Protein AF-A0A843LAP6-F1 (afdb_monomer_lite)

Sequence (123 aa):
MEVREALDDKEHCHTDDGEEICCPVCGATWLEEREGEFSSGSCQHLRFTLHSEGCDEFDFFGDWDPAGFQRMVKEAIENDEDADFIDILEGLEHPDVGGAILYVWRDDPLYQPWMLWGYNEVD

Radius of gyration: 14.58 Å; chains: 1; bounding box: 37×28×39 Å

Structure (mmCIF, N/CA/C/O backbone):
data_AF-A0A843LAP6-F1
#
_entry.id   AF-A0A843LAP6-F1
#
loop_
_atom_site.group_PDB
_atom_site.id
_atom_site.type_symbol
_atom_site.label_atom_id
_atom_site.label_alt_id
_atom_site.label_comp_id
_atom_site.label_asym_id
_atom_site.label_entity_id
_atom_site.label_seq_id
_atom_site.pdbx_PDB_ins_code
_atom_site.Cartn_x
_atom_site.Cartn_y
_atom_site.Cartn_z
_atom_site.occupancy
_atom_site.B_iso_or_equiv
_atom_site.auth_seq_id
_atom_site.auth_comp_id
_atom_site.auth_asym_id
_atom_site.auth_atom_id
_atom_site.pdbx_PDB_model_num
ATOM 1 N N . MET A 1 1 ? -3.909 -5.433 9.715 1.00 87.56 1 MET A N 1
ATOM 2 C CA . MET A 1 1 ? -3.710 -5.824 8.300 1.00 87.56 1 MET A CA 1
ATOM 3 C C . MET A 1 1 ? -2.277 -6.295 8.165 1.00 87.56 1 MET A C 1
ATOM 5 O O . MET A 1 1 ? -1.471 -5.923 9.003 1.00 87.56 1 MET A O 1
ATOM 9 N N . GLU A 1 2 ? -1.934 -7.113 7.175 1.00 86.00 2 GLU A N 1
ATOM 10 C CA . GLU A 1 2 ? -0.524 -7.484 6.968 1.00 86.00 2 GLU A CA 1
ATOM 11 C C . GLU A 1 2 ? 0.179 -6.401 6.141 1.00 86.00 2 GLU A C 1
ATOM 13 O O . GLU A 1 2 ? -0.218 -6.161 5.000 1.00 86.00 2 GLU A O 1
ATOM 18 N N . VAL A 1 3 ? 1.208 -5.754 6.697 1.00 87.19 3 VAL A N 1
ATOM 19 C CA . VAL A 1 3 ? 2.150 -4.936 5.921 1.00 87.19 3 VAL A CA 1
ATOM 20 C C . VAL A 1 3 ? 3.407 -5.767 5.710 1.00 87.19 3 VAL A C 1
ATOM 22 O O . VAL A 1 3 ? 3.948 -6.344 6.646 1.00 87.19 3 VAL A O 1
ATOM 25 N N . ARG A 1 4 ? 3.869 -5.881 4.468 1.00 85.50 4 ARG A N 1
ATOM 26 C CA . ARG A 1 4 ? 5.092 -6.630 4.160 1.00 85.50 4 ARG A CA 1
ATOM 27 C C . ARG A 1 4 ? 5.877 -5.958 3.055 1.00 85.50 4 ARG A C 1
ATOM 29 O O . ARG A 1 4 ? 5.286 -5.376 2.149 1.00 85.50 4 ARG A O 1
ATOM 36 N N . GLU A 1 5 ? 7.198 -6.081 3.105 1.00 83.88 5 GLU A N 1
ATOM 37 C CA . GLU A 1 5 ? 8.042 -5.671 1.986 1.00 83.88 5 GLU A CA 1
ATOM 38 C C . GLU A 1 5 ? 7.685 -6.470 0.722 1.00 83.88 5 GLU A C 1
ATOM 40 O O . GLU A 1 5 ? 7.319 -7.653 0.787 1.00 83.88 5 GLU A O 1
ATOM 45 N N . ALA A 1 6 ? 7.764 -5.803 -0.429 1.00 76.06 6 ALA A N 1
ATOM 46 C CA . ALA A 1 6 ? 7.667 -6.446 -1.729 1.00 76.06 6 ALA A CA 1
ATOM 47 C C . ALA A 1 6 ? 8.731 -7.553 -1.827 1.00 76.06 6 ALA A C 1
ATOM 49 O O . ALA A 1 6 ? 9.896 -7.349 -1.487 1.00 76.06 6 ALA A O 1
ATOM 50 N N . LEU A 1 7 ? 8.320 -8.759 -2.226 1.00 66.75 7 LEU A N 1
ATOM 51 C CA . LEU A 1 7 ? 9.226 -9.897 -2.319 1.00 66.75 7 LEU A CA 1
ATOM 52 C C . LEU A 1 7 ? 9.869 -9.935 -3.707 1.00 66.75 7 LEU A C 1
ATOM 54 O O . LEU A 1 7 ? 9.158 -9.935 -4.721 1.00 66.75 7 LEU A O 1
ATOM 58 N N . ASP A 1 8 ? 11.202 -10.044 -3.730 1.00 63.34 8 ASP A N 1
ATOM 59 C CA . ASP A 1 8 ? 12.041 -10.119 -4.939 1.00 63.34 8 ASP A CA 1
ATOM 60 C C . ASP A 1 8 ? 11.578 -11.201 -5.950 1.00 63.34 8 ASP A C 1
ATOM 62 O O . ASP A 1 8 ? 11.903 -11.134 -7.131 1.00 63.34 8 ASP A O 1
ATOM 66 N N . ASP A 1 9 ? 10.848 -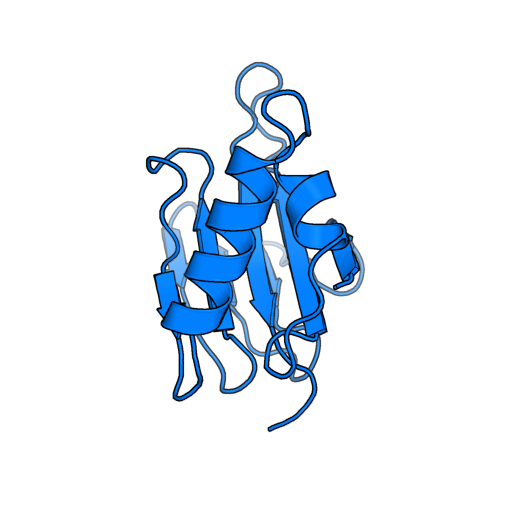12.232 -5.503 1.00 55.97 9 ASP A N 1
ATOM 67 C CA . ASP A 1 9 ? 10.439 -13.399 -6.296 1.00 55.97 9 ASP A CA 1
ATOM 68 C C . ASP A 1 9 ? 8.945 -13.443 -6.679 1.00 55.97 9 ASP A C 1
ATOM 70 O O . ASP A 1 9 ? 8.540 -14.332 -7.438 1.00 55.97 9 ASP A O 1
ATOM 74 N N . LYS A 1 10 ? 8.115 -12.517 -6.177 1.00 52.88 10 LYS A N 1
ATOM 75 C CA . LYS A 1 10 ? 6.656 -12.505 -6.424 1.00 52.88 10 LYS A CA 1
ATOM 76 C C . LYS A 1 10 ? 6.094 -11.158 -6.841 1.00 52.88 10 LYS A C 1
ATOM 78 O O . LYS A 1 10 ? 5.180 -11.129 -7.663 1.00 52.88 10 LYS A O 1
ATOM 83 N N . GLU A 1 11 ? 6.597 -10.072 -6.268 1.00 57.84 11 GLU A N 1
ATOM 84 C CA . GLU A 1 11 ? 6.083 -8.726 -6.527 1.00 57.84 11 GLU A CA 1
ATOM 85 C C . GLU A 1 11 ? 7.096 -7.828 -7.225 1.00 57.84 11 GLU A C 1
ATOM 87 O O . GLU A 1 11 ? 6.655 -6.900 -7.892 1.00 57.84 11 GLU A O 1
ATOM 92 N N . HIS A 1 12 ? 8.391 -8.165 -7.165 1.00 56.59 12 HIS A N 1
ATOM 93 C CA . HIS A 1 12 ? 9.403 -7.662 -8.090 1.00 56.59 12 HIS A CA 1
ATOM 94 C C . HIS A 1 12 ? 9.506 -8.620 -9.276 1.00 56.59 12 HIS A C 1
ATOM 96 O O . HIS A 1 12 ? 10.151 -9.667 -9.217 1.00 56.59 12 HIS A O 1
ATOM 102 N N . CYS A 1 13 ? 8.892 -8.274 -10.399 1.00 51.28 13 CYS A N 1
ATOM 103 C CA . CYS A 1 13 ? 9.358 -8.841 -11.656 1.00 51.28 13 CYS A CA 1
ATOM 104 C C . CYS A 1 13 ? 10.537 -7.977 -12.096 1.00 51.28 13 CYS A C 1
ATOM 106 O O . CYS A 1 13 ? 10.342 -6.958 -12.749 1.00 51.28 13 CYS A O 1
ATOM 108 N N . HIS A 1 14 ? 11.762 -8.347 -11.707 1.00 50.41 14 HIS A N 1
ATOM 109 C CA . HIS A 1 14 ? 12.945 -7.790 -12.361 1.00 50.41 14 HIS A CA 1
ATOM 110 C C . HIS A 1 14 ? 12.852 -8.153 -13.843 1.00 50.41 14 HIS A C 1
ATOM 112 O O . HIS A 1 14 ? 13.075 -9.304 -14.231 1.00 50.41 14 HIS A O 1
ATOM 118 N N . THR A 1 15 ? 12.466 -7.189 -14.668 1.00 52.03 15 THR A N 1
ATOM 119 C CA . THR A 1 15 ? 12.685 -7.300 -16.105 1.00 52.03 15 THR A CA 1
ATOM 120 C C . THR A 1 15 ? 14.125 -6.875 -16.371 1.00 52.03 15 THR A C 1
ATOM 122 O O . THR A 1 15 ? 14.699 -6.105 -15.602 1.00 52.03 15 THR A O 1
ATOM 125 N N . ASP A 1 16 ? 14.739 -7.370 -17.447 1.00 48.22 16 ASP A N 1
ATOM 126 C CA . ASP A 1 16 ? 16.104 -6.971 -17.826 1.00 48.22 16 ASP A CA 1
ATOM 127 C C . ASP A 1 16 ? 16.237 -5.439 -18.064 1.00 48.22 16 ASP A C 1
ATOM 129 O O . ASP A 1 16 ? 17.354 -4.933 -18.163 1.00 48.22 16 ASP A O 1
ATOM 133 N N . ASP A 1 17 ? 15.110 -4.709 -18.101 1.00 52.31 17 ASP A N 1
ATOM 134 C CA . ASP A 1 17 ? 14.980 -3.302 -18.490 1.00 52.31 17 ASP A CA 1
ATOM 135 C C . ASP A 1 17 ? 14.346 -2.392 -17.404 1.00 52.31 17 ASP A C 1
ATOM 137 O O . ASP A 1 17 ? 14.136 -1.201 -17.665 1.00 52.31 17 ASP A O 1
ATOM 141 N N . GLY A 1 18 ? 14.011 -2.907 -16.206 1.00 61.31 18 GLY A N 1
ATOM 142 C CA . GLY A 1 18 ? 13.228 -2.132 -15.233 1.00 61.31 18 GLY A CA 1
ATOM 143 C C . GLY A 1 18 ? 12.692 -2.861 -13.993 1.00 61.31 18 GLY A C 1
ATOM 144 O O . GLY A 1 18 ? 12.727 -4.094 -13.918 1.00 61.31 18 GLY A O 1
ATOM 145 N N . GLU A 1 19 ? 12.153 -2.092 -13.040 1.00 72.31 19 GLU A N 1
ATOM 146 C CA . GLU A 1 19 ? 11.489 -2.592 -11.826 1.00 72.31 19 GLU A CA 1
ATOM 147 C C . GLU A 1 19 ? 9.963 -2.458 -11.921 1.00 72.31 19 GLU A C 1
ATOM 149 O O . GLU A 1 19 ? 9.432 -1.427 -12.329 1.00 72.31 19 GLU A O 1
ATOM 154 N N . GLU A 1 20 ? 9.242 -3.510 -11.538 1.00 78.06 20 GLU A N 1
ATOM 155 C CA . GLU A 1 20 ? 7.779 -3.558 -11.570 1.00 78.06 20 GLU A CA 1
ATOM 156 C C . GLU A 1 20 ? 7.238 -3.951 -10.192 1.00 78.06 20 GLU A C 1
ATOM 158 O O . GLU A 1 20 ? 7.766 -4.875 -9.576 1.00 78.06 20 GLU A O 1
ATOM 163 N N . ILE A 1 21 ? 6.166 -3.288 -9.744 1.00 83.44 21 ILE A N 1
ATOM 164 C CA . ILE A 1 21 ? 5.352 -3.687 -8.588 1.00 83.44 21 ILE A CA 1
ATOM 165 C C . ILE A 1 21 ? 4.004 -4.173 -9.086 1.00 83.44 21 ILE A C 1
ATOM 167 O O . ILE A 1 21 ? 3.268 -3.443 -9.756 1.00 83.44 21 ILE A O 1
ATOM 171 N N . CYS A 1 22 ? 3.665 -5.407 -8.727 1.00 86.31 22 CYS A N 1
ATOM 172 C CA . CYS A 1 22 ? 2.456 -6.081 -9.181 1.00 86.31 22 CYS A CA 1
ATOM 173 C C . CYS A 1 22 ? 1.460 -6.322 -8.045 1.00 86.31 22 CYS A C 1
ATOM 175 O O . CYS A 1 22 ? 1.821 -6.577 -6.898 1.00 86.31 22 CYS A O 1
ATOM 177 N N . CYS A 1 23 ? 0.176 -6.328 -8.399 1.00 89.19 23 CYS A N 1
ATOM 178 C CA . CYS A 1 23 ? -0.892 -6.767 -7.518 1.00 89.19 23 CYS A CA 1
ATOM 179 C C . CYS A 1 23 ? -0.662 -8.224 -7.081 1.00 89.19 23 CYS A C 1
ATOM 181 O O . CYS A 1 23 ? -0.620 -9.103 -7.947 1.00 89.19 23 CYS A O 1
ATOM 183 N N . PRO A 1 24 ? -0.644 -8.531 -5.772 1.00 86.44 24 PRO A N 1
ATOM 184 C CA . PRO A 1 24 ? -0.420 -9.894 -5.291 1.00 86.44 24 PRO A CA 1
ATOM 185 C C . PRO A 1 24 ? -1.617 -10.822 -5.563 1.00 86.44 24 PRO A C 1
ATOM 187 O O . PRO A 1 24 ? -1.482 -12.041 -5.501 1.00 86.44 24 PRO A O 1
ATOM 190 N N . VAL A 1 25 ? -2.789 -10.257 -5.878 1.00 89.38 25 VAL A N 1
ATOM 191 C CA . VAL A 1 25 ? -4.034 -11.006 -6.106 1.00 89.38 25 VAL A CA 1
ATOM 192 C C . VAL A 1 25 ? -4.191 -11.404 -7.574 1.00 89.38 25 VAL A C 1
ATOM 194 O O . VAL A 1 25 ? -4.451 -12.567 -7.877 1.00 89.38 25 VAL A O 1
ATOM 197 N N . CYS A 1 26 ? -4.035 -10.455 -8.506 1.00 89.88 26 CYS A N 1
ATOM 198 C CA . CYS A 1 26 ? -4.268 -10.700 -9.936 1.00 89.88 26 CYS A CA 1
ATOM 199 C C . CYS A 1 26 ? -3.046 -10.533 -10.843 1.00 89.88 26 CYS A C 1
ATOM 201 O O . CYS A 1 26 ? -3.165 -10.775 -12.043 1.00 89.88 26 CYS A O 1
ATOM 203 N N . GLY A 1 27 ? -1.899 -10.108 -10.308 1.00 88.12 27 GLY A N 1
ATOM 204 C CA . GLY A 1 27 ? -0.673 -9.893 -11.079 1.00 88.12 27 GLY A CA 1
ATOM 205 C C . GLY A 1 27 ? -0.696 -8.669 -11.998 1.00 88.12 27 GLY A C 1
ATOM 206 O O . GLY A 1 27 ? 0.190 -8.530 -12.831 1.00 88.12 27 GLY A O 1
ATOM 207 N N . ALA A 1 28 ? -1.701 -7.793 -11.895 1.00 88.94 28 ALA A N 1
ATOM 208 C CA . ALA A 1 28 ? -1.718 -6.540 -12.646 1.00 88.94 28 ALA A CA 1
ATOM 209 C C . ALA A 1 28 ? -0.628 -5.586 -12.138 1.00 88.94 28 ALA A C 1
ATOM 211 O O . ALA A 1 28 ? -0.525 -5.370 -10.932 1.00 88.94 28 ALA A O 1
ATOM 212 N N . THR A 1 29 ? 0.132 -4.985 -13.049 1.00 87.88 29 THR A N 1
ATOM 213 C CA . THR A 1 29 ? 1.177 -4.007 -12.726 1.00 87.88 29 THR A CA 1
ATOM 214 C C . THR A 1 29 ? 0.571 -2.723 -12.151 1.00 87.88 29 THR A C 1
ATOM 216 O O . THR A 1 29 ? -0.361 -2.149 -12.722 1.00 87.88 29 THR A O 1
ATOM 219 N N . TRP A 1 30 ? 1.083 -2.281 -11.004 1.00 89.25 30 TRP A N 1
ATOM 220 C CA . TRP A 1 30 ? 0.721 -1.031 -10.327 1.00 89.25 30 TRP A CA 1
ATOM 221 C C . TRP A 1 30 ? 1.767 0.059 -10.520 1.00 89.25 30 TRP A C 1
ATOM 223 O O . TRP A 1 30 ? 1.398 1.220 -10.684 1.00 89.25 30 TRP A O 1
ATOM 233 N N . LEU A 1 31 ? 3.043 -0.313 -10.537 1.00 85.44 31 LEU A N 1
ATOM 234 C CA . LEU A 1 31 ? 4.154 0.575 -10.855 1.00 85.44 31 LEU A CA 1
ATOM 235 C C . LEU A 1 31 ? 5.099 -0.152 -11.802 1.00 85.44 31 LEU A C 1
ATOM 237 O O . LEU A 1 31 ? 5.360 -1.338 -11.624 1.00 85.44 31 LEU A O 1
ATOM 241 N N . GLU A 1 32 ? 5.602 0.564 -12.789 1.00 83.88 32 GLU A N 1
ATOM 242 C CA . GLU A 1 32 ? 6.620 0.096 -13.717 1.00 83.88 32 GLU A CA 1
ATOM 243 C C . GLU A 1 32 ? 7.608 1.236 -13.942 1.00 83.88 32 GLU A C 1
ATOM 245 O O . GLU A 1 32 ? 7.218 2.333 -14.343 1.00 83.88 32 GLU A O 1
ATOM 250 N N . GLU A 1 33 ? 8.882 0.981 -13.681 1.00 77.31 33 GLU A N 1
ATOM 251 C CA . GLU A 1 33 ? 9.986 1.840 -14.082 1.00 77.31 33 GLU A CA 1
ATOM 252 C C . GLU A 1 33 ? 10.713 1.174 -15.245 1.00 77.31 33 GLU A C 1
ATOM 254 O O . GLU A 1 33 ? 11.243 0.078 -15.088 1.00 77.31 33 GLU A O 1
ATOM 259 N N . ARG A 1 34 ? 10.774 1.831 -16.407 1.00 77.06 34 ARG A N 1
ATOM 260 C CA . ARG A 1 34 ? 11.574 1.375 -17.553 1.00 77.06 34 ARG A CA 1
ATOM 261 C C . ARG A 1 34 ? 12.416 2.510 -18.093 1.00 77.06 34 ARG A C 1
ATOM 263 O O . ARG A 1 34 ? 11.894 3.571 -18.413 1.00 77.06 34 ARG A O 1
ATOM 270 N N . GLU A 1 35 ? 13.723 2.280 -18.203 1.00 75.88 35 GLU A N 1
ATOM 271 C CA . GLU A 1 35 ? 14.687 3.265 -18.724 1.00 75.88 35 GLU A CA 1
ATOM 272 C C . GLU A 1 35 ? 14.602 4.661 -18.044 1.00 75.88 35 GLU A C 1
ATOM 274 O O . GLU A 1 35 ? 14.929 5.680 -18.656 1.00 75.88 35 GLU A O 1
ATOM 279 N N . GLY A 1 36 ? 14.183 4.721 -16.772 1.00 70.75 36 GLY A N 1
ATOM 280 C CA . GLY A 1 36 ? 13.992 5.962 -16.007 1.00 70.75 36 GLY A CA 1
ATOM 281 C C . GLY A 1 36 ? 12.652 6.678 -16.242 1.00 70.75 36 GLY A C 1
ATOM 282 O O . GLY A 1 36 ? 12.459 7.792 -15.749 1.00 70.75 36 GLY A O 1
ATOM 283 N N . GLU A 1 37 ? 11.725 6.072 -16.989 1.00 76.56 37 GLU A N 1
ATOM 284 C CA . GLU A 1 37 ? 10.330 6.505 -17.091 1.00 76.56 37 GLU A CA 1
ATOM 285 C C . GLU A 1 37 ? 9.443 5.682 -16.148 1.00 76.56 37 GLU A C 1
ATOM 287 O O . GLU A 1 37 ? 9.496 4.453 -16.148 1.00 76.56 37 GLU A O 1
ATOM 292 N N . PHE A 1 38 ? 8.593 6.368 -15.377 1.00 77.12 38 PHE A N 1
ATOM 293 C CA . PHE A 1 38 ? 7.641 5.744 -14.458 1.00 77.12 38 PHE A CA 1
ATOM 294 C C . PHE A 1 38 ? 6.238 5.706 -15.064 1.00 77.12 38 PHE A C 1
ATOM 296 O O . PHE A 1 38 ? 5.705 6.732 -15.501 1.00 77.12 38 PHE A O 1
ATOM 303 N N . SER A 1 39 ? 5.618 4.532 -15.039 1.00 79.56 39 SER A N 1
ATOM 304 C CA . SER A 1 39 ? 4.227 4.305 -15.416 1.00 79.56 39 SER A CA 1
ATOM 305 C C . SER A 1 39 ? 3.462 3.717 -14.226 1.00 79.56 39 SER A C 1
ATOM 307 O O . SER A 1 39 ? 3.996 2.912 -13.461 1.00 79.56 39 SER A O 1
ATOM 309 N N . SER A 1 40 ? 2.219 4.165 -14.024 1.00 82.12 40 SER A N 1
ATOM 310 C CA . SER A 1 40 ? 1.354 3.661 -12.957 1.00 82.12 40 SER A CA 1
ATOM 311 C C . SER A 1 40 ? 0.094 3.011 -13.516 1.00 82.12 40 SER A C 1
ATOM 313 O O . SER A 1 40 ? -0.517 3.474 -14.485 1.00 82.12 40 SER A O 1
ATOM 315 N N . GLY A 1 41 ? -0.287 1.906 -12.886 1.00 85.12 41 GLY A N 1
ATOM 316 C CA . GLY A 1 41 ? -1.468 1.116 -13.197 1.00 85.12 41 GLY A CA 1
ATOM 317 C C . GLY A 1 41 ? -2.366 0.950 -11.977 1.00 85.12 41 GLY A C 1
ATOM 318 O O . GLY A 1 41 ? -2.023 1.307 -10.854 1.00 85.12 41 GLY A O 1
ATOM 319 N N . SER A 1 42 ? -3.556 0.398 -12.192 1.00 89.00 42 SER A N 1
ATOM 320 C CA . SER A 1 42 ? -4.467 0.043 -11.105 1.00 89.00 42 SER A CA 1
ATOM 321 C C . SER A 1 42 ? -5.266 -1.203 -11.464 1.00 89.00 42 SER A C 1
ATOM 323 O O . SER A 1 42 ? -5.386 -1.590 -12.628 1.00 89.00 42 SER A O 1
ATOM 325 N N . CYS A 1 43 ? -5.821 -1.844 -10.443 1.00 91.75 43 CYS A N 1
ATOM 326 C CA . CYS A 1 43 ? -6.747 -2.956 -10.592 1.00 91.75 43 CYS A CA 1
ATOM 327 C C . CYS A 1 43 ? -7.832 -2.855 -9.518 1.00 91.75 43 CYS A C 1
ATOM 329 O O . CYS A 1 43 ? -7.686 -2.096 -8.563 1.00 91.75 43 CYS A O 1
ATOM 331 N N . GLN A 1 44 ? -8.882 -3.663 -9.637 1.00 92.25 44 GLN A N 1
ATOM 332 C CA . GLN A 1 44 ? -9.998 -3.677 -8.686 1.00 92.25 44 GLN A CA 1
ATOM 333 C C . GLN A 1 44 ? -9.603 -4.010 -7.236 1.00 92.25 44 GLN A C 1
ATOM 335 O O . GLN A 1 44 ? -10.358 -3.688 -6.329 1.00 92.25 44 GLN A O 1
ATOM 340 N N . HIS A 1 45 ? -8.431 -4.609 -7.004 1.00 93.56 45 HIS A N 1
ATOM 341 C CA . HIS A 1 45 ? -7.932 -4.945 -5.666 1.00 93.56 45 HIS A CA 1
ATOM 342 C C . HIS A 1 45 ? -7.211 -3.781 -4.979 1.00 93.56 45 HIS A C 1
ATOM 344 O O . HIS A 1 45 ? -7.062 -3.810 -3.762 1.00 93.56 45 HIS A O 1
ATOM 350 N N . LEU A 1 46 ? -6.746 -2.774 -5.732 1.00 94.31 46 LEU A N 1
ATOM 351 C CA . LEU A 1 46 ? -6.031 -1.626 -5.170 1.00 94.31 46 LEU A CA 1
ATOM 352 C C . LEU A 1 46 ? -7.009 -0.764 -4.359 1.00 94.31 46 LEU A C 1
ATOM 354 O O . LEU A 1 46 ? -8.142 -0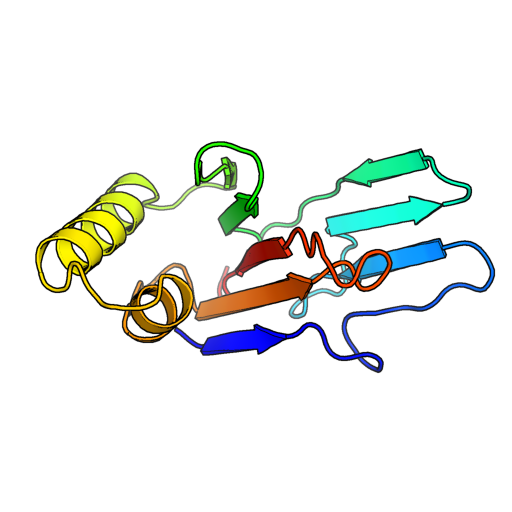.530 -4.788 1.00 94.31 46 LEU A O 1
ATOM 358 N N . ARG A 1 47 ? -6.582 -0.317 -3.178 1.00 94.62 47 ARG A N 1
ATOM 359 C CA . ARG A 1 47 ? -7.397 0.482 -2.250 1.00 94.62 47 ARG A CA 1
ATOM 360 C C . ARG A 1 47 ? -6.769 1.828 -1.969 1.00 94.62 47 ARG A C 1
ATOM 362 O O . ARG A 1 47 ? -7.472 2.834 -2.033 1.00 94.62 47 ARG A O 1
ATOM 369 N N . PHE A 1 48 ? -5.468 1.848 -1.700 1.00 93.69 48 PHE A N 1
ATOM 370 C CA . PHE A 1 48 ? -4.737 3.093 -1.530 1.00 93.69 48 PHE A CA 1
ATOM 371 C C . PHE A 1 48 ? -3.280 2.994 -1.972 1.00 93.69 48 PHE A C 1
ATOM 373 O O . PHE A 1 48 ? -2.716 1.899 -2.002 1.00 93.69 48 PHE A O 1
ATOM 380 N N . THR A 1 49 ? -2.669 4.147 -2.230 1.00 92.19 49 THR A N 1
ATOM 381 C CA . THR A 1 49 ? -1.216 4.324 -2.203 1.00 92.19 49 THR A CA 1
ATOM 382 C C . THR A 1 49 ? -0.826 5.387 -1.190 1.00 92.19 49 THR A C 1
ATOM 384 O O . THR A 1 49 ? -1.603 6.302 -0.928 1.00 92.19 49 THR A O 1
ATOM 387 N N . LEU A 1 50 ? 0.358 5.255 -0.601 1.00 89.31 50 LEU A N 1
ATOM 388 C CA . LEU A 1 50 ? 0.928 6.245 0.309 1.00 89.31 50 LEU A CA 1
ATOM 389 C C . LEU A 1 50 ? 2.415 6.402 0.020 1.00 89.31 50 LEU A C 1
ATOM 391 O O . LEU A 1 50 ? 3.114 5.398 -0.095 1.00 89.31 50 LEU A O 1
ATOM 395 N N . HIS A 1 51 ? 2.886 7.643 -0.067 1.00 84.56 51 HIS A N 1
ATOM 396 C CA . HIS A 1 51 ? 4.267 7.965 -0.408 1.00 84.56 51 HIS A CA 1
ATOM 397 C C . HIS A 1 51 ? 4.964 8.748 0.704 1.00 84.56 51 HIS A C 1
ATOM 399 O O . HIS A 1 51 ? 4.447 9.767 1.163 1.00 84.56 51 HIS A O 1
ATOM 405 N N . SER A 1 52 ? 6.181 8.336 1.058 1.00 78.81 52 SER A N 1
ATOM 406 C CA . SER A 1 52 ? 6.957 8.952 2.140 1.00 78.81 52 SER A CA 1
ATOM 407 C C . SER A 1 52 ? 7.393 10.397 1.869 1.00 78.81 52 SER A C 1
ATOM 409 O O . SER A 1 52 ? 7.699 11.140 2.796 1.00 78.81 52 SER A O 1
ATOM 411 N N . GLU A 1 53 ? 7.488 10.817 0.601 1.00 68.12 53 GLU A N 1
ATOM 412 C CA . GLU A 1 53 ? 7.949 12.175 0.254 1.00 68.12 53 GLU A CA 1
ATOM 413 C C . GLU A 1 53 ? 6.812 13.201 0.150 1.00 68.12 53 GLU A C 1
ATOM 415 O O . GLU A 1 53 ? 7.057 14.407 0.059 1.00 68.12 53 GLU A O 1
ATOM 420 N N . GLY A 1 54 ? 5.562 12.736 0.122 1.00 54.34 54 GLY A N 1
ATOM 421 C CA . GLY A 1 54 ? 4.384 13.557 -0.134 1.00 54.34 54 GLY A CA 1
ATOM 422 C C . GLY A 1 54 ? 3.514 13.702 1.103 1.00 54.34 54 GLY A C 1
ATOM 423 O O . GLY A 1 54 ? 2.431 13.146 1.115 1.00 54.34 54 GLY A O 1
ATOM 424 N N . CYS A 1 55 ? 3.971 14.429 2.131 1.00 54.91 55 CYS A N 1
ATOM 425 C CA . CYS A 1 55 ? 3.182 14.767 3.333 1.00 54.91 55 CYS A CA 1
ATOM 426 C C . CYS A 1 55 ? 2.366 13.607 3.960 1.00 54.91 55 CYS A C 1
ATOM 428 O O . CYS A 1 55 ? 1.340 13.877 4.585 1.00 54.91 55 CYS A O 1
ATOM 430 N N . ASP A 1 56 ? 2.790 12.353 3.782 1.00 65.00 56 ASP A N 1
ATOM 431 C CA . ASP A 1 56 ? 2.032 11.150 4.140 1.00 65.00 56 ASP A CA 1
ATOM 432 C C . ASP A 1 56 ? 0.557 11.195 3.670 1.00 65.00 56 ASP A C 1
ATOM 434 O O . ASP A 1 56 ? -0.376 10.883 4.416 1.00 65.00 56 ASP A O 1
ATOM 438 N N . GLU A 1 57 ? 0.322 11.615 2.421 1.00 78.62 57 GLU A N 1
ATOM 439 C CA . GLU A 1 57 ? -1.019 11.681 1.834 1.00 78.62 57 GLU A CA 1
ATOM 440 C C . GLU A 1 57 ? -1.409 10.361 1.150 1.00 78.62 57 GLU A C 1
ATOM 442 O O . GLU A 1 57 ? -0.681 9.819 0.318 1.00 78.62 57 GLU A O 1
ATOM 447 N N . PHE A 1 58 ? -2.585 9.844 1.514 1.00 88.19 58 PHE A N 1
ATOM 448 C CA . PHE A 1 58 ? -3.178 8.675 0.877 1.00 88.19 58 PHE A CA 1
ATOM 449 C C . PHE A 1 58 ? -3.877 9.061 -0.429 1.00 88.19 58 PHE A C 1
ATOM 451 O O . PHE A 1 58 ? -4.792 9.887 -0.421 1.00 88.19 58 PHE A O 1
ATOM 458 N N . ASP A 1 59 ? -3.556 8.360 -1.512 1.00 90.69 59 ASP A N 1
ATOM 459 C CA . ASP A 1 59 ? -4.396 8.315 -2.708 1.00 90.69 59 ASP A CA 1
ATOM 460 C C . ASP A 1 59 ? -5.323 7.105 -2.619 1.00 90.69 59 ASP A C 1
ATOM 462 O O . ASP A 1 59 ? -4.856 5.985 -2.437 1.00 90.69 59 ASP A O 1
ATOM 466 N N . PHE A 1 60 ? -6.635 7.303 -2.757 1.00 93.44 60 PHE A N 1
ATOM 467 C CA . PHE A 1 60 ? -7.631 6.233 -2.63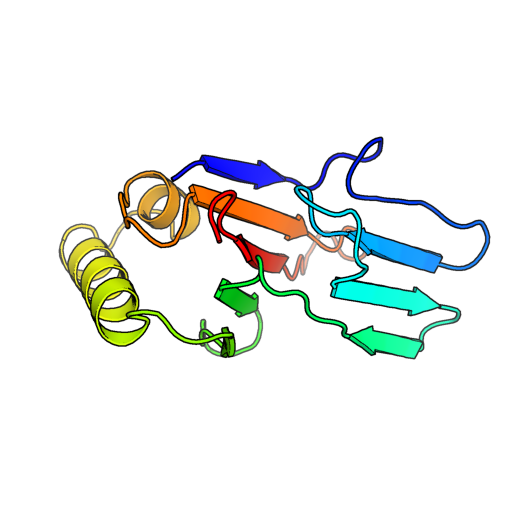4 1.00 93.44 60 PHE A CA 1
ATOM 468 C C . PHE A 1 60 ? -8.196 5.794 -3.991 1.00 93.44 60 PHE A C 1
ATOM 470 O O . PHE A 1 60 ? -8.487 6.620 -4.858 1.00 93.44 60 PHE A O 1
ATOM 477 N N . PHE A 1 61 ? -8.419 4.486 -4.149 1.00 92.62 61 PHE A N 1
ATOM 478 C CA . PHE A 1 61 ? -8.872 3.851 -5.390 1.00 92.62 61 PHE A CA 1
ATOM 479 C C . PHE A 1 61 ? -10.094 2.956 -5.159 1.00 92.62 61 PHE A C 1
ATOM 481 O O . PHE A 1 61 ? -10.190 2.275 -4.140 1.00 92.62 61 PHE A O 1
ATOM 488 N N . GLY A 1 62 ? -10.997 2.909 -6.143 1.00 89.00 62 GLY A N 1
ATOM 489 C CA . GLY A 1 62 ? -12.195 2.063 -6.110 1.00 89.00 62 GLY A CA 1
ATOM 490 C C . GLY A 1 62 ? -13.366 2.657 -5.319 1.00 89.00 62 GLY A C 1
ATOM 491 O O . GLY A 1 62 ? -13.347 3.825 -4.938 1.00 89.00 62 GLY A O 1
ATOM 492 N N . ASP A 1 63 ? -14.404 1.843 -5.114 1.00 89.88 63 ASP A N 1
ATOM 493 C CA . ASP A 1 63 ? -15.615 2.198 -4.361 1.00 89.88 63 ASP A CA 1
ATOM 494 C C . ASP A 1 63 ? -15.657 1.385 -3.057 1.00 89.88 63 ASP A C 1
ATOM 496 O O . ASP A 1 63 ? -15.979 0.199 -3.068 1.00 89.88 63 ASP A O 1
ATOM 500 N N . TRP A 1 64 ? -15.238 2.007 -1.954 1.00 9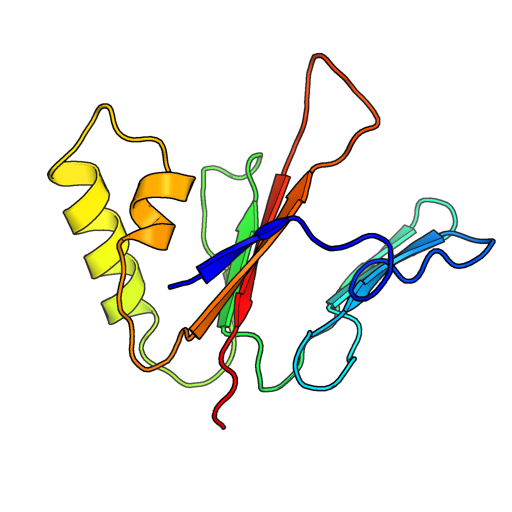2.56 64 TRP A N 1
ATOM 501 C CA . TRP A 1 64 ? -15.194 1.440 -0.598 1.00 92.56 64 TRP A CA 1
ATOM 502 C C . TRP A 1 64 ? -15.275 2.583 0.435 1.00 92.56 64 TRP A C 1
ATOM 504 O O . TRP A 1 64 ? -15.647 3.696 0.062 1.00 92.56 64 TRP A O 1
ATOM 514 N N . ASP A 1 65 ? -14.971 2.352 1.720 1.00 93.81 65 ASP A N 1
ATOM 515 C CA . ASP A 1 65 ? -14.985 3.395 2.770 1.00 93.81 65 ASP A CA 1
ATOM 516 C C . ASP A 1 65 ? -13.585 3.982 3.102 1.00 93.81 65 ASP A C 1
ATOM 518 O O . ASP A 1 65 ? -13.042 3.723 4.182 1.00 93.81 65 ASP A O 1
ATOM 522 N N . PRO A 1 66 ? -12.982 4.829 2.235 1.00 93.62 66 PRO A N 1
ATOM 523 C CA . PRO A 1 66 ? -11.685 5.442 2.519 1.00 93.62 66 PRO A CA 1
ATOM 524 C C . PRO A 1 66 ? -11.753 6.425 3.695 1.00 93.62 66 PRO A C 1
ATOM 526 O O . PRO A 1 66 ? -10.777 6.603 4.420 1.00 93.62 66 PRO A O 1
ATOM 529 N N . ALA A 1 67 ? -12.913 7.051 3.925 1.00 92.38 67 ALA A N 1
ATOM 530 C CA . ALA A 1 67 ? -13.102 7.995 5.023 1.00 92.38 67 ALA A CA 1
ATOM 531 C C . ALA A 1 67 ? -13.130 7.293 6.390 1.00 92.38 67 ALA A C 1
ATOM 533 O O . ALA A 1 67 ? -12.665 7.861 7.383 1.00 92.38 67 ALA A O 1
ATOM 534 N N . GLY A 1 68 ? -13.691 6.082 6.454 1.00 93.25 68 GLY A N 1
ATOM 535 C CA . GLY A 1 68 ? -13.612 5.200 7.615 1.00 93.25 68 GLY A CA 1
ATOM 536 C C . GLY A 1 68 ? -12.173 4.801 7.914 1.00 93.25 68 GLY A C 1
ATOM 537 O O . GLY A 1 68 ? -11.698 5.035 9.026 1.00 93.25 68 GLY A O 1
ATOM 538 N N . PHE A 1 69 ? -11.450 4.315 6.905 1.00 93.25 69 PHE A N 1
ATOM 539 C CA . PHE A 1 69 ? -10.046 3.935 7.049 1.00 93.25 69 PHE A CA 1
ATOM 540 C C . PHE A 1 69 ? -9.148 5.098 7.479 1.00 93.25 69 PHE A C 1
ATOM 542 O O . PHE A 1 69 ? -8.430 4.984 8.471 1.00 93.25 69 PHE A O 1
ATOM 549 N N . GLN A 1 70 ? -9.244 6.253 6.817 1.00 91.62 70 GLN A N 1
ATOM 550 C CA . GLN A 1 70 ? -8.448 7.431 7.169 1.00 91.62 70 GLN A CA 1
ATOM 551 C C . GLN A 1 70 ? -8.713 7.898 8.608 1.00 91.62 70 GLN A C 1
ATOM 553 O O . GLN A 1 70 ? -7.800 8.355 9.296 1.00 91.62 70 GLN A O 1
ATOM 558 N N . ARG A 1 71 ? -9.955 7.764 9.094 1.00 92.00 71 ARG A N 1
ATOM 559 C CA . ARG A 1 71 ? -10.288 8.063 10.492 1.00 92.00 71 ARG A CA 1
ATOM 560 C C . ARG A 1 71 ? -9.618 7.084 11.450 1.00 92.00 71 ARG A C 1
ATOM 562 O O . ARG A 1 71 ? -9.064 7.538 12.441 1.00 92.00 71 ARG A O 1
ATOM 569 N N . MET A 1 72 ? -9.630 5.788 11.141 1.00 91.81 72 MET A N 1
ATOM 570 C CA . MET A 1 72 ? -8.962 4.769 11.957 1.00 91.81 72 MET A CA 1
ATOM 571 C C . MET A 1 72 ? -7.451 5.001 12.039 1.00 91.81 72 MET A C 1
ATOM 573 O O . MET A 1 72 ? -6.897 4.962 13.133 1.00 91.81 72 MET A O 1
ATOM 577 N N . VAL A 1 73 ? -6.802 5.308 10.909 1.00 90.25 73 VAL A N 1
ATOM 578 C CA . VAL A 1 73 ? -5.370 5.656 10.870 1.00 90.25 73 VAL A CA 1
ATOM 579 C C . VAL A 1 73 ? -5.096 6.871 11.754 1.00 90.25 73 VAL A C 1
ATOM 581 O O . VAL A 1 73 ? -4.215 6.835 12.607 1.00 90.25 73 VAL A O 1
ATOM 584 N N . LYS A 1 74 ? -5.890 7.936 11.604 1.00 88.88 74 LYS A N 1
ATOM 585 C CA . LYS A 1 74 ? -5.728 9.155 12.399 1.00 88.88 74 LYS A CA 1
ATOM 586 C C . LYS A 1 74 ? -5.925 8.908 13.897 1.00 88.88 74 LYS A C 1
ATOM 588 O O . LYS A 1 74 ? -5.136 9.396 14.697 1.00 88.88 74 LYS A O 1
ATOM 593 N N . GLU A 1 75 ? -6.962 8.165 14.275 1.00 90.88 75 GLU A N 1
ATOM 594 C CA . GLU A 1 75 ? -7.217 7.805 15.672 1.00 90.88 75 GLU A CA 1
ATOM 595 C C . GLU A 1 75 ? -6.073 6.959 16.249 1.00 90.88 75 GLU A C 1
ATOM 597 O O . GLU A 1 75 ? -5.724 7.133 17.412 1.00 90.88 75 GLU A O 1
ATOM 602 N N . ALA A 1 76 ? -5.463 6.071 15.462 1.00 88.38 76 ALA A N 1
ATOM 603 C CA . ALA A 1 76 ? -4.317 5.285 15.909 1.00 88.38 76 ALA A CA 1
ATOM 604 C C . ALA A 1 76 ? -3.073 6.159 16.145 1.00 88.38 76 ALA A C 1
ATOM 606 O O . ALA A 1 76 ? -2.472 6.058 17.210 1.00 88.38 76 ALA A O 1
ATOM 607 N N . ILE A 1 77 ? -2.766 7.082 15.225 1.00 86.50 77 ILE A N 1
ATOM 608 C CA . ILE A 1 77 ? -1.672 8.061 15.379 1.00 86.50 77 ILE A CA 1
ATOM 609 C C . ILE A 1 77 ? -1.885 8.944 16.619 1.00 86.50 77 ILE A C 1
ATOM 611 O O . ILE A 1 77 ? -0.960 9.170 17.390 1.00 86.50 77 ILE A O 1
ATOM 615 N N . GLU A 1 78 ? -3.107 9.437 16.848 1.00 87.44 78 GLU A N 1
ATOM 616 C CA . GLU A 1 78 ? -3.416 10.285 18.014 1.00 87.44 78 GLU A CA 1
ATOM 617 C C . GLU A 1 78 ? -3.324 9.532 19.355 1.00 87.44 78 GLU A C 1
ATOM 619 O O . GLU A 1 78 ? -3.171 10.162 20.403 1.00 87.44 78 GLU A O 1
ATOM 624 N N . ASN A 1 79 ? -3.436 8.200 19.346 1.00 86.25 79 ASN A N 1
ATOM 625 C CA . ASN A 1 79 ? -3.345 7.372 20.550 1.00 86.25 79 ASN A CA 1
ATOM 626 C C . ASN A 1 79 ? -1.915 6.911 20.870 1.00 86.25 79 ASN A C 1
ATOM 628 O O . ASN A 1 79 ? -1.676 6.491 22.005 1.00 86.25 79 ASN A O 1
ATOM 632 N N . ASP A 1 80 ? -0.989 6.993 19.913 1.00 83.06 80 ASP A N 1
ATOM 633 C CA . ASP A 1 80 ? 0.410 6.602 20.085 1.00 83.06 80 ASP A CA 1
ATOM 634 C C . ASP A 1 80 ? 1.337 7.490 19.236 1.00 83.06 80 ASP A C 1
ATOM 636 O O . ASP A 1 80 ? 1.708 7.154 18.114 1.00 83.06 80 ASP A O 1
ATOM 640 N N . GLU A 1 81 ? 1.689 8.662 19.779 1.00 75.38 81 GLU A N 1
ATOM 641 C CA . GLU A 1 81 ? 2.517 9.668 19.090 1.00 75.38 81 GLU A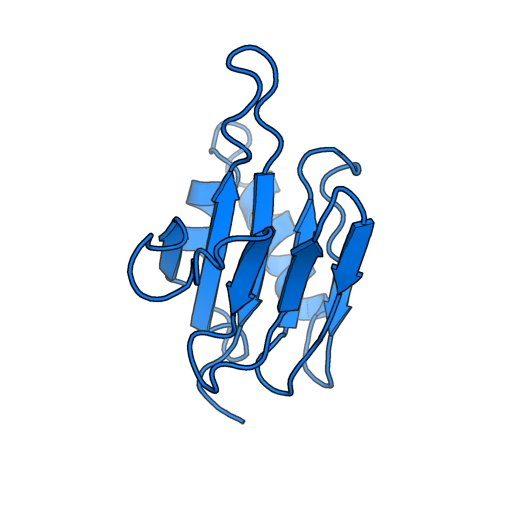 CA 1
ATOM 642 C C . GLU A 1 81 ? 3.960 9.193 18.820 1.00 75.38 81 GLU A C 1
ATOM 644 O O . GLU A 1 81 ? 4.649 9.792 17.993 1.00 75.38 81 GLU A O 1
ATOM 649 N N . ASP A 1 82 ? 4.418 8.146 19.517 1.00 81.06 82 ASP A N 1
ATOM 650 C CA . ASP A 1 82 ? 5.769 7.586 19.395 1.00 81.06 82 ASP A CA 1
ATOM 651 C C . ASP A 1 82 ? 5.810 6.318 18.514 1.00 81.06 82 ASP A C 1
ATOM 653 O O . ASP A 1 82 ? 6.901 5.802 18.246 1.00 81.06 82 ASP A O 1
ATOM 657 N N . ALA A 1 83 ? 4.655 5.795 18.082 1.00 78.50 83 ALA A N 1
ATOM 658 C CA . ALA A 1 83 ? 4.593 4.602 17.245 1.00 78.50 83 ALA A CA 1
ATOM 659 C C . ALA A 1 83 ? 5.076 4.879 15.818 1.00 78.50 83 ALA A C 1
ATOM 661 O O . ALA A 1 83 ? 4.793 5.924 15.225 1.00 78.50 83 ALA A O 1
ATOM 662 N N . ASP A 1 84 ? 5.782 3.901 15.250 1.00 83.19 84 ASP A N 1
ATOM 663 C CA . ASP A 1 84 ? 6.115 3.923 13.833 1.00 83.19 84 ASP A CA 1
ATOM 664 C C . ASP A 1 84 ? 4.830 3.819 12.998 1.00 83.19 84 ASP A C 1
ATOM 666 O O . ASP A 1 84 ? 3.884 3.102 13.337 1.00 83.19 84 ASP A O 1
ATOM 670 N N . PHE A 1 85 ? 4.781 4.554 11.891 1.00 82.25 85 PHE A N 1
ATOM 671 C CA . PHE A 1 85 ? 3.601 4.590 11.038 1.00 82.25 85 PHE A CA 1
ATOM 672 C C . PHE A 1 85 ? 3.268 3.212 10.435 1.00 82.25 85 PHE A C 1
ATOM 674 O O . PHE A 1 85 ? 2.090 2.878 10.276 1.00 82.25 85 PHE A O 1
ATOM 681 N N . ILE A 1 86 ? 4.278 2.387 10.139 1.00 83.31 86 ILE A N 1
ATOM 682 C CA . ILE A 1 86 ? 4.080 1.017 9.654 1.00 83.31 86 ILE A CA 1
ATOM 683 C C . ILE A 1 86 ? 3.456 0.147 10.749 1.00 83.31 86 ILE A C 1
ATOM 685 O O . ILE A 1 86 ? 2.472 -0.543 10.475 1.00 83.31 86 ILE A O 1
ATOM 689 N N . ASP A 1 87 ? 3.942 0.251 11.990 1.00 84.56 87 ASP A N 1
ATOM 690 C CA . ASP A 1 87 ? 3.390 -0.479 13.142 1.00 84.56 87 ASP A CA 1
ATOM 691 C C . ASP A 1 87 ? 1.915 -0.108 13.381 1.00 84.56 87 ASP A C 1
ATOM 693 O O . ASP A 1 87 ? 1.074 -0.969 13.668 1.00 84.56 87 ASP A O 1
ATOM 697 N N . ILE A 1 88 ? 1.574 1.177 13.212 1.00 87.38 88 ILE A N 1
ATOM 698 C CA . ILE A 1 88 ? 0.189 1.654 13.273 1.00 87.38 88 ILE A CA 1
ATOM 699 C C . ILE A 1 88 ? -0.664 0.941 12.225 1.00 87.38 88 ILE A C 1
ATOM 701 O O . ILE A 1 88 ? -1.722 0.410 12.568 1.00 87.38 88 ILE A O 1
ATOM 705 N N . LEU A 1 89 ? -0.221 0.910 10.965 1.00 87.44 89 LEU A N 1
ATOM 706 C CA . LEU A 1 89 ? -0.968 0.267 9.886 1.00 87.44 89 LEU A CA 1
ATOM 707 C C . LEU A 1 89 ? -1.150 -1.232 10.123 1.00 87.44 89 LEU A C 1
ATOM 709 O O . LEU A 1 89 ? -2.265 -1.728 9.957 1.00 87.44 89 LEU A O 1
ATOM 713 N N . GLU A 1 90 ? -0.115 -1.949 10.560 1.00 86.12 90 GLU A N 1
ATOM 714 C CA . GLU A 1 90 ? -0.217 -3.378 10.881 1.00 86.12 90 GLU A CA 1
ATOM 715 C C . GLU A 1 90 ? -1.313 -3.658 11.923 1.00 86.12 90 GLU A C 1
ATOM 717 O O . GLU A 1 90 ? -2.088 -4.616 11.787 1.00 86.12 90 GLU A O 1
ATOM 722 N N . GLY A 1 91 ? -1.452 -2.768 12.910 1.00 85.44 91 GLY A N 1
ATOM 723 C CA . GLY A 1 91 ? -2.466 -2.843 13.961 1.00 85.44 91 GLY A CA 1
ATOM 724 C C . GLY A 1 91 ? -3.911 -2.582 13.514 1.00 85.44 91 GLY A C 1
ATOM 725 O O . GLY A 1 91 ? -4.837 -2.864 14.278 1.00 85.44 91 GLY A O 1
ATOM 726 N N . LEU A 1 92 ? -4.148 -2.069 12.300 1.00 88.75 92 LEU A N 1
ATOM 727 C CA . LEU A 1 92 ? -5.494 -1.727 11.825 1.00 88.75 92 LEU A CA 1
ATOM 728 C C . LEU A 1 92 ? -6.214 -2.911 11.177 1.00 88.75 92 LEU A C 1
ATOM 730 O O . LEU A 1 92 ? -5.709 -3.544 10.254 1.00 88.75 92 LEU A O 1
ATOM 734 N N . GLU A 1 93 ? -7.460 -3.156 11.572 1.00 89.19 93 GLU A N 1
ATOM 735 C CA . GLU A 1 93 ? -8.350 -4.115 10.908 1.00 89.19 93 GLU A CA 1
ATOM 736 C C . GLU A 1 93 ? -9.464 -3.372 10.160 1.00 89.19 93 GLU A C 1
ATOM 738 O O . GLU A 1 93 ? -10.404 -2.875 10.778 1.00 89.19 93 GLU A O 1
ATOM 743 N N . HIS A 1 94 ? -9.377 -3.296 8.828 1.00 89.44 94 HIS A N 1
ATOM 744 C CA . HIS A 1 94 ? -10.411 -2.693 7.982 1.00 89.44 94 HIS A CA 1
ATOM 745 C C . HIS A 1 94 ? -11.000 -3.748 7.031 1.00 89.44 94 HIS A C 1
ATOM 747 O O . HIS A 1 94 ? -10.232 -4.455 6.382 1.00 89.44 94 HIS A O 1
ATOM 753 N N . PRO A 1 95 ? -12.336 -3.872 6.897 1.00 88.88 95 PRO A N 1
ATOM 754 C CA . PRO A 1 95 ? -12.959 -4.928 6.086 1.00 88.88 95 PRO A CA 1
ATOM 755 C C . PRO A 1 95 ? -12.585 -4.866 4.598 1.00 88.88 95 PRO A C 1
ATOM 757 O O . PRO A 1 95 ? -12.535 -5.899 3.936 1.00 88.88 95 PRO A O 1
ATOM 760 N N . ASP A 1 96 ? -12.310 -3.664 4.091 1.00 91.12 96 ASP A N 1
ATOM 761 C CA . ASP A 1 96 ? -11.953 -3.435 2.688 1.00 91.12 96 ASP A CA 1
ATOM 762 C C . ASP A 1 96 ? -10.443 -3.357 2.432 1.00 91.12 96 ASP A C 1
ATOM 764 O O . ASP A 1 96 ? -10.054 -3.069 1.304 1.00 91.12 96 ASP A O 1
ATOM 768 N N . VAL A 1 97 ? -9.589 -3.569 3.443 1.00 92.31 97 VAL A N 1
ATOM 769 C CA . VAL A 1 97 ? -8.127 -3.575 3.272 1.00 92.31 97 VAL A CA 1
ATOM 770 C C . VAL A 1 97 ? -7.525 -4.777 3.997 1.00 92.31 97 VAL A C 1
ATOM 772 O O . VAL A 1 97 ? -7.387 -4.783 5.221 1.00 92.31 97 VAL A O 1
ATOM 775 N N . GLY A 1 98 ? -7.146 -5.791 3.221 1.00 90.06 98 GLY A N 1
ATOM 776 C CA . GLY A 1 98 ? -6.558 -7.031 3.731 1.00 90.06 98 GLY A CA 1
ATOM 777 C C . GLY A 1 98 ? -5.070 -6.901 4.062 1.00 90.06 98 GLY A C 1
ATOM 778 O O . GLY A 1 98 ? -4.608 -7.454 5.063 1.00 90.06 98 GLY A O 1
ATOM 779 N N . GLY A 1 99 ? -4.329 -6.123 3.271 1.00 92.56 99 GLY A N 1
ATOM 780 C CA . GLY A 1 99 ? -2.892 -5.941 3.460 1.00 92.56 99 GLY A CA 1
ATOM 781 C C . GLY A 1 99 ? -2.315 -4.782 2.660 1.00 92.56 99 GLY A C 1
ATOM 782 O O . GLY A 1 99 ? -3.017 -4.137 1.880 1.00 92.56 99 GLY A O 1
ATOM 783 N N . ALA A 1 100 ? -1.024 -4.530 2.850 1.00 92.38 100 ALA A N 1
ATOM 784 C CA . ALA A 1 100 ? -0.259 -3.559 2.085 1.00 92.38 100 ALA A CA 1
ATOM 785 C C . ALA A 1 100 ? 1.125 -4.101 1.713 1.00 92.38 100 ALA A C 1
ATOM 787 O O . ALA A 1 100 ? 1.746 -4.849 2.469 1.00 92.38 100 ALA A O 1
ATOM 788 N N . ILE A 1 101 ? 1.599 -3.713 0.533 1.00 90.12 101 ILE A N 1
ATOM 789 C CA . ILE A 1 101 ? 2.971 -3.968 0.090 1.00 90.12 101 ILE A CA 1
ATOM 790 C C . ILE A 1 101 ? 3.788 -2.703 0.327 1.00 90.12 101 ILE A C 1
ATOM 792 O O . ILE A 1 101 ? 3.388 -1.645 -0.149 1.00 90.12 101 ILE A O 1
ATOM 796 N N . LEU A 1 102 ? 4.912 -2.821 1.033 1.00 88.25 102 LEU A N 1
ATOM 797 C CA . LEU A 1 102 ? 5.916 -1.775 1.214 1.00 88.25 102 LEU A CA 1
ATOM 798 C C . LEU A 1 102 ? 7.028 -1.952 0.180 1.00 88.25 102 LEU A C 1
ATOM 800 O O . LEU A 1 102 ? 7.662 -3.002 0.113 1.00 88.25 102 LEU A O 1
ATOM 804 N N . TYR A 1 103 ? 7.296 -0.915 -0.600 1.00 83.00 103 TYR A N 1
ATOM 805 C CA . TYR A 1 103 ? 8.470 -0.845 -1.462 1.00 83.00 103 TYR A CA 1
ATOM 806 C C . TYR A 1 103 ? 9.384 0.263 -0.961 1.00 83.00 103 TYR A C 1
ATOM 808 O O . TYR A 1 103 ? 8.929 1.381 -0.720 1.00 83.00 103 TYR A O 1
ATOM 816 N N . VAL A 1 104 ? 10.667 -0.054 -0.817 1.00 80.06 104 VAL A N 1
ATOM 817 C CA . VAL A 1 104 ? 11.703 0.877 -0.366 1.00 80.06 104 VAL A CA 1
ATOM 818 C C . VAL A 1 104 ? 12.728 1.000 -1.483 1.00 80.06 104 VAL A C 1
ATOM 820 O O . VAL A 1 104 ? 13.387 0.012 -1.818 1.00 80.06 104 VAL A O 1
ATOM 823 N N . TRP A 1 105 ? 12.891 2.200 -2.042 1.00 74.94 105 TRP A N 1
ATOM 824 C CA . TRP A 1 105 ? 13.931 2.450 -3.041 1.00 74.94 105 TRP A CA 1
ATOM 825 C C . TRP A 1 105 ? 15.304 2.290 -2.376 1.00 74.94 105 TRP A C 1
ATOM 827 O O . TRP A 1 105 ? 15.621 2.950 -1.383 1.00 74.94 105 TRP A O 1
ATOM 837 N N . ARG A 1 106 ? 16.133 1.384 -2.907 1.00 67.81 106 ARG A N 1
ATOM 838 C CA . ARG A 1 106 ? 17.427 1.019 -2.297 1.00 67.81 106 ARG A CA 1
ATOM 839 C C . ARG A 1 106 ? 18.609 1.864 -2.784 1.00 67.81 106 ARG A C 1
ATOM 841 O O . ARG A 1 106 ? 19.727 1.656 -2.309 1.00 67.81 106 ARG A O 1
ATOM 848 N N . ASP A 1 107 ? 18.375 2.808 -3.691 1.00 64.75 107 ASP A N 1
ATOM 849 C CA . ASP A 1 107 ? 19.443 3.492 -4.426 1.00 64.75 107 ASP A CA 1
ATOM 850 C C . ASP A 1 107 ? 20.216 4.540 -3.610 1.00 64.75 107 ASP A C 1
ATOM 852 O O . ASP A 1 107 ? 21.389 4.790 -3.906 1.00 64.75 107 ASP A O 1
ATOM 856 N N . ASP A 1 108 ? 19.627 5.111 -2.551 1.00 60.78 108 ASP A N 1
ATOM 857 C CA . ASP A 1 108 ? 20.309 6.060 -1.662 1.00 60.78 108 ASP A CA 1
ATOM 858 C C . ASP A 1 108 ? 20.194 5.642 -0.176 1.00 60.78 108 ASP A C 1
ATOM 860 O O . ASP A 1 108 ? 19.114 5.677 0.411 1.00 60.78 108 ASP A O 1
ATOM 864 N N . PRO A 1 109 ? 21.302 5.267 0.496 1.00 62.12 109 PRO A N 1
ATOM 865 C CA . PRO A 1 109 ? 21.286 4.867 1.905 1.00 62.12 109 PRO A CA 1
ATOM 866 C C . PRO A 1 109 ? 21.030 6.023 2.888 1.00 62.12 109 PRO A C 1
ATOM 868 O O . PRO A 1 109 ? 20.823 5.771 4.074 1.00 62.12 109 PRO A O 1
ATOM 871 N N . LEU A 1 110 ? 21.106 7.282 2.445 1.00 61.75 110 LEU A N 1
ATOM 872 C CA . LEU A 1 110 ? 20.780 8.464 3.252 1.00 61.75 110 LEU A CA 1
ATOM 873 C C . LEU A 1 110 ? 19.334 8.917 3.054 1.00 61.75 110 LEU A C 1
ATOM 875 O O . LEU A 1 110 ? 18.821 9.679 3.875 1.00 61.75 110 LEU A O 1
ATOM 879 N N . TYR A 1 111 ? 18.704 8.472 1.972 1.00 66.50 111 TYR A N 1
ATOM 880 C CA . TYR A 1 111 ? 17.374 8.880 1.582 1.00 66.50 111 TYR A CA 1
ATOM 881 C C . TYR A 1 111 ? 16.666 7.705 0.916 1.00 66.50 111 TYR A C 1
ATOM 883 O O . TYR A 1 111 ? 16.813 7.459 -0.274 1.00 66.50 111 TYR A O 1
ATOM 891 N N . GLN A 1 112 ? 15.926 6.959 1.728 1.00 66.94 112 GLN A N 1
ATOM 892 C CA . GLN A 1 112 ? 15.188 5.781 1.294 1.00 66.94 112 GLN A CA 1
ATOM 893 C C . GLN A 1 112 ? 13.711 6.152 1.226 1.00 66.94 112 GLN A C 1
ATOM 895 O O . GLN A 1 112 ? 12.996 5.938 2.212 1.00 66.94 112 GLN A O 1
ATOM 900 N N . PRO A 1 113 ? 13.251 6.774 0.121 1.00 78.56 113 PRO A N 1
ATOM 901 C CA . PRO A 1 113 ? 11.829 6.937 -0.058 1.00 78.56 113 PRO A CA 1
ATOM 902 C C . PRO A 1 113 ? 11.186 5.554 -0.057 1.00 78.56 113 PRO A C 1
ATOM 904 O O . PRO A 1 113 ? 11.814 4.535 -0.377 1.00 78.56 113 PRO A O 1
ATOM 907 N N . TRP A 1 114 ? 9.928 5.522 0.341 1.00 83.00 114 TRP A N 1
ATOM 908 C CA . TRP A 1 114 ? 9.136 4.313 0.333 1.00 83.00 114 TRP A CA 1
ATOM 909 C C . TRP A 1 114 ? 7.712 4.620 -0.102 1.00 83.00 114 TRP A C 1
ATOM 911 O O . TRP A 1 114 ? 7.211 5.744 0.016 1.00 83.00 114 TRP A O 1
ATOM 921 N N . MET A 1 115 ? 7.065 3.598 -0.642 1.00 87.38 115 MET A N 1
ATOM 922 C CA . MET A 1 115 ? 5.669 3.652 -1.035 1.00 87.38 115 MET A CA 1
ATOM 923 C C . MET A 1 115 ? 4.947 2.414 -0.516 1.00 87.38 115 MET A C 1
ATOM 925 O O . MET A 1 115 ? 5.504 1.317 -0.483 1.00 87.38 115 MET A O 1
ATOM 929 N N . LEU A 1 116 ? 3.706 2.608 -0.083 1.00 90.50 116 LEU A N 1
ATOM 930 C CA . LEU A 1 116 ? 2.798 1.539 0.305 1.00 90.50 116 LEU A CA 1
ATOM 931 C C . LEU A 1 116 ? 1.676 1.416 -0.718 1.00 90.50 116 LEU A C 1
ATOM 933 O O . LEU A 1 116 ? 1.101 2.428 -1.114 1.00 90.50 116 LEU A O 1
ATOM 937 N N . TRP A 1 117 ? 1.304 0.185 -1.062 1.00 92.12 117 TRP A N 1
ATOM 938 C CA . TRP A 1 117 ? 0.099 -0.127 -1.837 1.00 92.12 117 TRP A CA 1
ATOM 939 C C . TRP A 1 117 ? -0.819 -1.006 -1.002 1.00 92.12 117 TRP A C 1
ATOM 941 O O . TRP A 1 117 ? -0.554 -2.196 -0.820 1.00 92.12 117 TRP A O 1
ATOM 951 N N . GLY A 1 118 ? -1.902 -0.419 -0.502 1.00 93.75 118 GLY A N 1
ATOM 952 C CA . GLY A 1 118 ? -2.951 -1.133 0.214 1.00 93.75 118 GLY A CA 1
ATOM 953 C C . GLY A 1 118 ? -3.898 -1.842 -0.747 1.00 93.75 118 GLY A C 1
ATOM 954 O O . GLY A 1 118 ? -4.322 -1.264 -1.752 1.00 93.75 118 GLY A O 1
ATOM 955 N N . TYR A 1 119 ? -4.266 -3.081 -0.432 1.00 93.94 119 TYR A N 1
ATOM 956 C CA . TYR A 1 119 ? -5.111 -3.915 -1.279 1.00 93.94 119 TYR A CA 1
ATOM 957 C C . TYR A 1 119 ? -6.105 -4.761 -0.489 1.00 93.94 119 TYR A C 1
ATOM 959 O O . TYR A 1 119 ? -5.970 -4.969 0.719 1.00 93.94 119 TYR A O 1
ATOM 967 N N . ASN A 1 120 ? -7.106 -5.278 -1.199 1.00 92.75 120 ASN A N 1
ATOM 968 C CA . ASN A 1 120 ? -8.007 -6.301 -0.688 1.00 92.75 120 ASN A CA 1
ATOM 969 C C . ASN A 1 120 ? -7.987 -7.548 -1.566 1.00 92.75 120 ASN A C 1
ATOM 971 O O . ASN A 1 120 ? -7.930 -7.450 -2.790 1.00 92.75 120 ASN A O 1
ATOM 975 N N . GLU A 1 121 ? -8.090 -8.716 -0.940 1.00 85.75 121 GLU A N 1
ATOM 976 C CA . GLU A 1 121 ? -8.209 -9.996 -1.653 1.00 85.75 121 GLU A CA 1
ATOM 977 C C . GLU A 1 121 ? -9.640 -10.281 -2.123 1.00 85.75 121 GLU A C 1
ATOM 979 O O . GLU A 1 121 ? -9.854 -11.137 -2.980 1.00 85.75 121 GLU A O 1
ATOM 984 N N . VAL A 1 122 ? -10.622 -9.581 -1.548 1.00 70.44 122 VAL A N 1
ATOM 985 C CA . VAL A 1 122 ? -12.046 -9.781 -1.819 1.00 70.44 122 VAL A CA 1
ATOM 986 C C . VAL A 1 122 ? -12.575 -8.619 -2.662 1.00 70.44 122 VAL A C 1
ATOM 988 O O . VAL A 1 122 ? -12.401 -7.453 -2.290 1.00 70.44 122 VAL A O 1
ATOM 991 N N . ASP A 1 123 ? -13.202 -8.965 -3.789 1.00 57.44 123 ASP A N 1
ATOM 992 C CA . ASP A 1 123 ? -14.001 -8.057 -4.627 1.00 57.44 123 ASP A CA 1
ATOM 993 C C . ASP A 1 123 ? -15.326 -7.665 -3.962 1.00 57.44 123 ASP A C 1
ATOM 995 O O . ASP A 1 123 ? -16.020 -8.569 -3.429 1.00 57.44 123 ASP A O 1
#

pLDDT: mean 81.23, std 12.38, range [48.22, 94.62]

Secondary structure (DSSP, 8-state):
-EEEEPPTTTTB--BTTEEEEE-TTT--EEEEEETTEEEE---TTEEEEEETTTTTPEEE-SSS-HHHHHHHHHHHHHH-TTS-HHHHHHT--BTTB-EEEEEE--S-TT---EEEEEE-S--

Foldseek 3Di:
DAEEAQDCPQQFPPDVFWTFGADNQPRHTQWIAGPNDIDGDDDQFWAWKFKPVPPRDIDGDDDDCVVV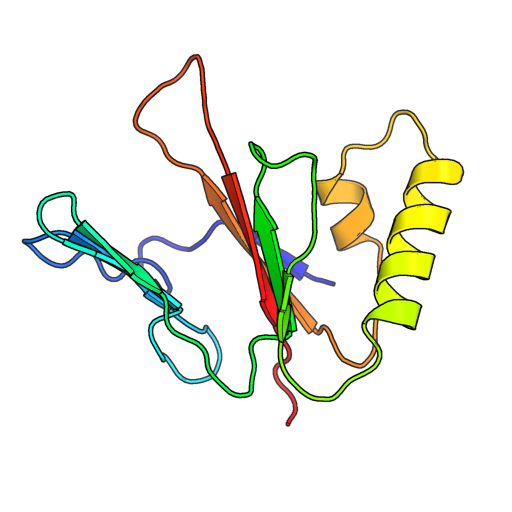VVVQLVVLCVVCVPDDSVNSVNPDDDPFWPYKYKYWDPPDPVDTMIMITTGDNDD